Protein AF-A0A127SC49-F1 (afdb_monomer)

Radius of gyration: 14.17 Å; Cα contacts (8 Å, |Δi|>4): 200; chains: 1; bounding box: 34×32×34 Å

Mean predicted aligned error: 2.47 Å

pLDDT: mean 96.73, std 2.58, range [86.62, 98.81]

Nearest PDB structures (foldseek):
  4enr-assembly1_B  TM=1.003E+00  e=1.508E-21  Escherichia coli K-12
  4enu-assembly1_B  TM=1.004E+00  e=3.280E-21  Escherichia coli K-12
  1qf7-assembly1_B  TM=1.003E+00  e=3.733E-21  Escherichia coli
  3ttt-assembly1_B  TM=1.003E+00  e=4.836E-21  Escherichia coli
  3ttw-assembly1_C  TM=1.001E+00  e=4.533E-21  Escherichia coli

Sequence (134 aa):
MQALQAKGVHAKLLYSRMGKVVADDGSALTIAGTFAGSPSLTVDAVIVPCGNLADIIKNGDARYYLLEAYKHLKPIALAGDARQFKATLNIKNEGEEGVVEADSADAQFMDTLLTLMTAHRVWSRAGKIETIPA

Solvent-accessible surface area (backbone atoms only — not comparable to full-atom values): 7995 Å² total; per-residue (Å²): 111,67,73,39,56,78,70,73,48,87,84,79,48,67,36,96,54,74,55,71,50,70,50,97,89,65,50,76,46,69,40,71,30,25,41,81,78,54,41,44,89,82,51,68,61,48,77,40,67,54,76,77,53,83,80,43,75,80,35,66,54,58,52,47,37,52,40,46,28,51,58,68,24,26,34,35,35,23,12,33,70,38,49,66,52,32,67,78,67,72,48,57,94,92,57,50,93,51,49,45,75,41,78,52,84,45,70,67,54,50,53,53,48,52,56,42,52,75,61,57,43,37,70,90,49,64,88,57,36,87,78,52,97,105

Foldseek 3Di:
DVLCVVVVHDDAAEDQDFDWDADPVRDIDGHRYYLVGQALVNDQEEEDFDDPCVRPVPPPSSLVSVLVCLLVQGQYEAEAPSCVSCVSVVADPVGDPSYQYDNGCDPVSSVSNVVCVVVSGNVVCNVPSVPRPD

Secondary structure (DSSP, 8-state):
-HHHHHTT-----EESSSSEEE-TTS-EEEP-EETTTS-GGG-S-EEE-SS-GGGTTT-HHHHHHHHHHHHTT--EEEEGGGGGGGGTTT--TT-BTTEEEESS--HHHHHHHHHHHHT-S-GGGTTTGGG---

Structure (mmCIF, N/CA/C/O backbone):
data_AF-A0A127SC49-F1
#
_entry.id   AF-A0A127SC49-F1
#
loop_
_atom_site.group_PDB
_atom_site.id
_atom_site.type_symbol
_atom_site.label_atom_id
_atom_site.label_alt_id
_atom_site.label_comp_id
_atom_site.label_asym_id
_atom_site.label_entity_id
_atom_site.label_seq_id
_atom_site.pdbx_PDB_ins_code
_atom_site.Cartn_x
_atom_site.Cartn_y
_atom_site.Cartn_z
_atom_site.occupancy
_atom_site.B_iso_or_equiv
_atom_site.auth_seq_id
_atom_site.auth_comp_id
_atom_site.auth_asym_id
_atom_site.auth_atom_id
_atom_site.pdbx_PDB_model_num
ATOM 1 N N . MET A 1 1 ? -6.060 10.210 2.690 1.00 89.62 1 MET A N 1
ATOM 2 C CA . MET A 1 1 ? -7.372 10.140 1.995 1.00 89.62 1 MET A CA 1
ATOM 3 C C . MET A 1 1 ? -7.682 11.380 1.159 1.00 89.62 1 MET A C 1
ATOM 5 O O . MET A 1 1 ? -8.038 11.214 0.002 1.00 89.62 1 MET A O 1
ATOM 9 N N . GLN A 1 2 ? -7.511 12.600 1.687 1.00 94.50 2 GLN A N 1
ATOM 10 C CA . GLN A 1 2 ? -7.846 13.852 0.979 1.00 94.50 2 GLN A CA 1
ATOM 11 C C . GLN A 1 2 ? -7.208 13.975 -0.420 1.00 94.50 2 GLN A C 1
ATOM 13 O O . GLN A 1 2 ? -7.914 14.249 -1.386 1.00 94.50 2 GLN A O 1
ATOM 18 N N . ALA A 1 3 ? -5.905 13.695 -0.554 1.00 96.44 3 ALA A N 1
ATOM 19 C CA . ALA A 1 3 ? -5.207 13.771 -1.843 1.00 96.44 3 ALA A CA 1
ATOM 20 C C . ALA A 1 3 ? -5.758 12.792 -2.901 1.00 96.44 3 ALA A C 1
ATOM 22 O O . ALA A 1 3 ? -5.876 13.152 -4.069 1.00 96.44 3 ALA A O 1
ATOM 23 N N . LEU A 1 4 ? -6.156 11.579 -2.492 1.00 96.62 4 LEU A N 1
ATOM 24 C CA . LEU A 1 4 ? -6.780 10.601 -3.391 1.00 96.62 4 LEU A CA 1
ATOM 25 C C . LEU A 1 4 ? -8.137 11.115 -3.886 1.00 96.62 4 LEU A C 1
ATOM 27 O O . LEU A 1 4 ? -8.394 11.146 -5.088 1.00 96.62 4 LEU A O 1
ATOM 31 N N . GLN A 1 5 ? -8.969 11.602 -2.961 1.00 96.25 5 GLN A N 1
ATOM 32 C CA . GLN A 1 5 ? -10.288 12.148 -3.271 1.00 96.25 5 GLN A CA 1
ATOM 33 C C . GLN A 1 5 ? -10.204 13.350 -4.221 1.00 96.25 5 GLN A C 1
ATOM 35 O O . GLN A 1 5 ? -10.983 13.431 -5.168 1.00 96.25 5 GLN A O 1
ATOM 40 N N . ALA A 1 6 ? -9.227 14.239 -4.026 1.00 96.94 6 ALA A N 1
ATOM 41 C CA . ALA A 1 6 ? -8.997 15.397 -4.891 1.00 96.94 6 ALA A CA 1
ATOM 42 C C . ALA A 1 6 ? -8.652 15.025 -6.347 1.00 96.94 6 ALA A C 1
ATOM 44 O O . ALA A 1 6 ? -8.822 15.844 -7.248 1.00 96.94 6 ALA A O 1
ATOM 45 N N . LYS A 1 7 ? -8.175 13.798 -6.589 1.00 97.00 7 LYS A N 1
ATOM 46 C CA . LYS A 1 7 ? -7.863 13.261 -7.923 1.00 97.00 7 LYS A CA 1
ATOM 47 C C . LYS A 1 7 ? -8.882 12.229 -8.419 1.00 97.00 7 LYS A C 1
ATOM 49 O O . LYS A 1 7 ? -8.660 11.630 -9.464 1.00 97.00 7 LYS A O 1
ATOM 54 N N . GLY A 1 8 ? -9.976 12.003 -7.686 1.00 97.38 8 GLY A N 1
ATOM 55 C CA . GLY A 1 8 ? -10.968 10.978 -8.026 1.00 97.38 8 GLY A CA 1
ATOM 56 C C . GLY A 1 8 ? -10.458 9.540 -7.871 1.00 97.38 8 GLY A C 1
ATOM 57 O O . GLY A 1 8 ? -11.028 8.624 -8.453 1.00 97.38 8 GLY A O 1
ATOM 58 N N . VAL A 1 9 ? -9.390 9.324 -7.097 1.00 98.12 9 VAL A N 1
ATOM 59 C CA . VAL A 1 9 ? -8.851 7.990 -6.811 1.00 98.12 9 VAL A CA 1
ATOM 60 C C . VAL A 1 9 ? -9.600 7.386 -5.626 1.00 98.12 9 VAL A C 1
ATOM 62 O O . VAL A 1 9 ? -9.688 7.983 -4.550 1.00 98.12 9 VAL A O 1
ATOM 65 N N . HIS A 1 10 ? -10.131 6.179 -5.810 1.00 98.00 10 HIS A N 1
ATOM 66 C CA . HIS A 1 10 ? -10.880 5.465 -4.780 1.00 98.00 10 HIS A CA 1
ATOM 67 C C . HIS A 1 10 ? -9.958 4.621 -3.892 1.00 98.00 10 HIS A C 1
ATOM 69 O O . HIS A 1 10 ? -9.010 4.004 -4.372 1.00 98.00 10 HIS A O 1
ATOM 75 N N . ALA A 1 11 ? -10.263 4.554 -2.594 1.00 97.69 11 ALA A N 1
ATOM 76 C CA . ALA A 1 11 ? -9.510 3.765 -1.623 1.00 97.69 11 ALA A CA 1
ATOM 77 C C . ALA A 1 11 ? -10.361 2.627 -1.044 1.00 97.69 11 ALA A C 1
ATOM 79 O O . ALA A 1 11 ? -11.549 2.803 -0.772 1.00 97.69 11 ALA A O 1
ATOM 80 N N . LYS A 1 12 ? -9.729 1.474 -0.801 1.00 97.62 12 LYS A N 1
ATOM 81 C CA . LYS A 1 12 ? -10.295 0.354 -0.040 1.00 97.62 12 LYS A CA 1
ATOM 82 C C . LYS A 1 12 ? -9.443 0.135 1.206 1.00 97.62 12 LYS A C 1
ATOM 84 O O . LYS A 1 12 ? -8.244 -0.093 1.092 1.00 97.62 12 LYS A O 1
ATOM 89 N N . LEU A 1 13 ? -10.056 0.209 2.387 1.00 98.25 13 LEU A N 1
ATOM 90 C CA . LEU A 1 13 ? -9.381 -0.115 3.644 1.00 98.25 13 LEU A CA 1
ATOM 91 C C . LEU A 1 13 ? -9.388 -1.628 3.843 1.00 98.25 13 LEU A C 1
ATOM 93 O O . LEU A 1 13 ? -10.459 -2.225 3.960 1.00 98.25 13 LEU A O 1
ATOM 97 N N . LEU A 1 14 ? -8.203 -2.233 3.868 1.00 98.56 14 LEU A N 1
ATOM 98 C CA . LEU A 1 14 ? -8.030 -3.676 4.009 1.00 98.56 14 LEU A CA 1
ATOM 99 C C . LEU A 1 14 ? -7.415 -4.028 5.360 1.00 98.56 14 LEU A C 1
ATOM 101 O O . LEU A 1 14 ? -6.613 -3.269 5.903 1.00 98.56 14 LEU A O 1
ATOM 105 N N . TYR A 1 15 ? -7.786 -5.189 5.895 1.00 98.56 15 TYR A N 1
ATOM 106 C CA . TYR A 1 15 ? -7.221 -5.708 7.141 1.00 98.56 15 TYR A CA 1
ATOM 107 C C . TYR A 1 15 ? -7.222 -7.245 7.171 1.00 98.56 15 TYR A C 1
ATOM 109 O O . TYR A 1 15 ? -7.641 -7.897 6.219 1.00 98.56 15 TYR A O 1
ATOM 117 N N . SER A 1 16 ? -6.768 -7.860 8.263 1.00 97.69 16 SER A N 1
ATOM 118 C CA . SER A 1 16 ? -6.768 -9.325 8.421 1.00 97.69 16 SER A CA 1
ATOM 119 C C . SER A 1 16 ? -8.164 -9.922 8.659 1.00 97.69 16 SER A C 1
ATOM 121 O O . SER A 1 16 ? -8.358 -11.125 8.508 1.00 97.69 16 SER A O 1
ATOM 123 N N . ARG A 1 17 ? -9.153 -9.091 9.013 1.00 97.75 17 ARG A N 1
ATOM 124 C CA . ARG A 1 17 ? -10.552 -9.479 9.252 1.00 97.75 17 ARG A CA 1
ATOM 125 C C . ARG A 1 17 ? -11.517 -8.352 8.891 1.00 97.75 17 ARG A C 1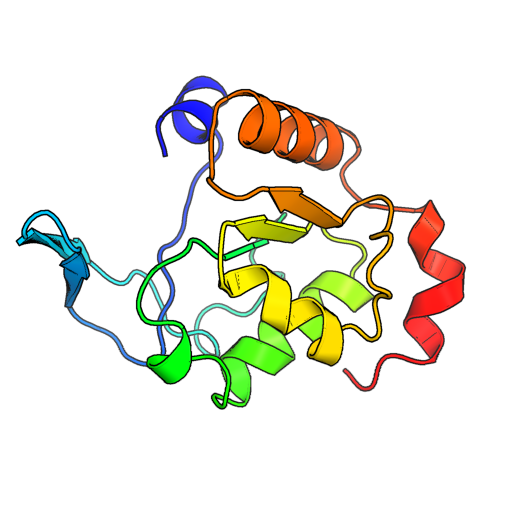
ATOM 127 O O . ARG A 1 17 ? -11.139 -7.184 8.909 1.00 97.75 17 ARG A O 1
ATOM 134 N N . MET A 1 18 ? -12.777 -8.704 8.646 1.00 98.25 18 MET A N 1
ATOM 135 C CA . MET A 1 18 ? -13.864 -7.735 8.468 1.00 98.25 18 MET A CA 1
ATOM 136 C C . MET A 1 18 ? -14.214 -7.008 9.782 1.00 98.25 18 MET A C 1
ATOM 138 O O . MET A 1 18 ? -13.756 -7.367 10.875 1.00 98.25 18 MET A O 1
ATOM 142 N N . GLY A 1 19 ? -15.067 -5.988 9.670 1.00 97.81 19 GLY A N 1
ATOM 143 C CA . GLY A 1 19 ? -15.602 -5.223 10.795 1.00 97.81 19 GLY A CA 1
ATOM 144 C C . GLY A 1 19 ? -15.017 -3.817 10.864 1.00 97.81 19 GLY A C 1
ATOM 145 O O . GLY A 1 19 ? -14.875 -3.148 9.841 1.00 97.81 19 GLY A O 1
ATOM 146 N N . LYS A 1 20 ? -14.711 -3.361 12.080 1.00 97.75 20 LYS A N 1
ATOM 147 C CA . LYS A 1 20 ? -14.124 -2.042 12.332 1.00 97.75 20 LYS A CA 1
ATOM 148 C C . LYS A 1 20 ? -12.801 -2.153 13.086 1.00 97.75 20 LYS A C 1
ATOM 150 O O . LYS A 1 20 ? -12.592 -3.109 13.843 1.00 97.75 20 LYS A O 1
ATOM 155 N N . VAL A 1 21 ? -11.944 -1.162 12.879 1.00 97.12 21 VAL A N 1
ATOM 156 C CA . VAL A 1 21 ? -10.735 -0.882 13.667 1.00 97.12 21 VAL A CA 1
ATOM 157 C C . VAL A 1 21 ? -10.781 0.572 14.134 1.00 97.12 21 VAL A C 1
ATOM 159 O O . VAL A 1 21 ? -11.501 1.379 13.547 1.00 97.12 21 VAL A O 1
ATOM 162 N N . VAL A 1 22 ? -10.068 0.897 15.207 1.00 97.25 22 VAL A N 1
ATOM 163 C CA . VAL A 1 22 ? -10.040 2.248 15.784 1.00 97.25 22 VAL A CA 1
ATOM 164 C C . VAL A 1 22 ? -8.666 2.853 15.513 1.00 97.25 22 VAL A C 1
ATOM 166 O O . VAL A 1 22 ? -7.660 2.190 15.762 1.00 97.25 22 VAL A O 1
ATOM 169 N N . ALA A 1 23 ? -8.631 4.059 14.952 1.00 97.12 23 ALA A N 1
ATOM 170 C CA . ALA A 1 23 ? -7.398 4.811 14.734 1.00 97.12 23 ALA A CA 1
ATOM 171 C C . ALA A 1 23 ? -6.894 5.451 16.042 1.00 97.12 23 ALA A C 1
ATOM 173 O O . ALA A 1 23 ? -7.563 5.407 17.074 1.00 97.12 23 ALA A O 1
ATOM 174 N N . ASP A 1 24 ? -5.706 6.046 16.005 1.00 96.00 24 ASP A N 1
ATOM 175 C CA . ASP A 1 24 ? -5.067 6.695 17.157 1.00 96.00 24 ASP A CA 1
ATOM 176 C C . ASP A 1 24 ? -5.836 7.920 17.680 1.00 96.00 24 ASP A C 1
ATOM 178 O O . ASP A 1 24 ? -5.818 8.198 18.877 1.00 96.00 24 ASP A O 1
ATOM 182 N N . ASP A 1 25 ? -6.574 8.599 16.805 1.00 96.25 25 ASP A N 1
ATOM 183 C CA . ASP A 1 25 ? -7.490 9.692 17.141 1.00 96.25 25 ASP A CA 1
ATOM 184 C C . ASP A 1 25 ? -8.864 9.225 17.664 1.00 96.25 25 ASP A C 1
ATOM 186 O O . ASP A 1 25 ? -9.741 10.042 17.952 1.00 96.25 25 ASP A O 1
ATOM 190 N N . GLY A 1 26 ? -9.076 7.910 17.790 1.00 97.50 26 GLY A N 1
ATOM 191 C CA . GLY A 1 26 ? -10.336 7.311 18.229 1.00 97.50 26 GLY A CA 1
ATOM 192 C C . GLY A 1 26 ? -11.387 7.145 17.127 1.00 97.50 26 GLY A C 1
ATOM 193 O O . GLY A 1 26 ? -12.475 6.625 17.396 1.00 97.50 26 GLY A O 1
ATOM 194 N N . SER A 1 27 ? -11.101 7.539 15.883 1.00 96.81 27 SER A N 1
ATOM 195 C CA . SER A 1 27 ? -12.030 7.354 14.767 1.00 96.81 27 SER A CA 1
ATOM 196 C C . SER A 1 27 ? -12.217 5.873 14.417 1.00 96.81 27 SER A C 1
ATOM 198 O O . SER A 1 27 ? -11.285 5.067 14.430 1.00 96.81 27 SER A O 1
ATOM 200 N N . ALA A 1 28 ? -13.456 5.486 14.099 1.00 97.38 28 ALA A N 1
ATOM 201 C CA . ALA A 1 28 ? -13.788 4.116 13.720 1.00 97.38 28 ALA A CA 1
ATOM 202 C C . ALA A 1 28 ? -13.690 3.928 12.199 1.00 97.38 28 ALA A C 1
ATOM 204 O O . ALA A 1 28 ? -14.513 4.440 11.437 1.00 97.38 28 ALA A O 1
ATOM 205 N N . LEU A 1 29 ? -12.726 3.126 11.757 1.00 97.69 29 LEU A N 1
ATOM 206 C CA . LEU A 1 29 ? -12.503 2.779 10.359 1.00 97.69 29 LEU A CA 1
ATOM 207 C C . LEU A 1 29 ? -13.243 1.485 10.013 1.00 97.69 29 LEU A C 1
ATOM 209 O O . LEU A 1 29 ? -13.050 0.454 10.658 1.00 97.69 29 LEU A O 1
ATOM 213 N N . THR A 1 30 ? -14.087 1.525 8.982 1.00 98.25 30 THR A N 1
ATOM 214 C CA . THR A 1 30 ? -14.788 0.332 8.482 1.00 98.25 30 THR A CA 1
ATOM 215 C C . THR A 1 30 ? -13.928 -0.378 7.444 1.00 98.25 30 THR A C 1
ATOM 217 O O . THR A 1 30 ? -13.497 0.236 6.469 1.00 98.25 30 THR A O 1
ATOM 220 N N . ILE A 1 31 ? -13.683 -1.670 7.652 1.00 98.44 31 ILE A N 1
ATOM 221 C CA . ILE A 1 31 ? -12.880 -2.498 6.752 1.00 98.44 31 ILE A CA 1
ATOM 222 C C . ILE A 1 31 ? -13.723 -2.912 5.546 1.00 98.44 31 ILE A C 1
ATOM 224 O O . ILE A 1 31 ? -14.799 -3.491 5.698 1.00 98.44 31 ILE A O 1
ATOM 228 N N . ALA A 1 32 ? -13.217 -2.617 4.351 1.00 98.19 32 ALA A N 1
ATOM 229 C CA . ALA A 1 32 ? -13.878 -2.895 3.080 1.00 98.19 32 ALA A CA 1
ATOM 230 C C . ALA A 1 32 ? -13.641 -4.329 2.581 1.00 98.19 32 ALA A C 1
ATOM 232 O O . ALA A 1 32 ? -14.456 -4.859 1.833 1.00 98.19 32 ALA A O 1
ATOM 233 N N . GLY A 1 33 ? -12.540 -4.960 2.990 1.00 98.12 33 GLY A N 1
ATOM 234 C CA . GLY A 1 33 ? -12.192 -6.322 2.603 1.00 98.12 33 GLY A CA 1
ATOM 235 C C . GLY A 1 33 ? -11.014 -6.855 3.407 1.00 98.12 33 GLY A C 1
ATOM 236 O O . GLY A 1 33 ? -10.286 -6.093 4.045 1.00 98.12 33 GLY A O 1
ATOM 237 N N . THR A 1 34 ? -10.813 -8.169 3.379 1.00 98.56 34 THR A N 1
ATOM 238 C CA . THR A 1 34 ? -9.573 -8.752 3.897 1.00 98.56 34 THR A CA 1
ATOM 239 C C . THR A 1 34 ? -8.468 -8.706 2.843 1.00 98.56 34 THR A C 1
ATOM 241 O O . THR A 1 34 ? -8.766 -8.572 1.655 1.00 98.56 34 THR A O 1
ATOM 244 N N . PHE A 1 35 ? -7.201 -8.854 3.246 1.00 98.31 35 PHE A N 1
ATOM 245 C CA . PHE A 1 35 ? -6.081 -8.957 2.297 1.00 98.31 35 PHE A CA 1
ATOM 246 C C . PHE A 1 35 ? -6.319 -10.055 1.245 1.00 98.31 35 PHE A C 1
ATOM 248 O O . PHE A 1 35 ? -6.202 -9.794 0.051 1.00 98.31 35 PHE A O 1
ATOM 255 N N . ALA A 1 36 ? -6.741 -11.248 1.678 1.00 96.94 36 ALA A N 1
ATOM 256 C CA . ALA A 1 36 ? -7.078 -12.355 0.782 1.00 96.94 36 ALA A CA 1
ATOM 257 C C . ALA A 1 36 ? -8.395 -12.140 0.007 1.00 96.94 36 ALA A C 1
ATOM 259 O O . ALA A 1 36 ? -8.520 -12.561 -1.139 1.00 96.94 36 ALA A O 1
ATOM 260 N N . GLY A 1 37 ? -9.388 -11.479 0.613 1.00 97.69 37 GLY A N 1
ATOM 261 C CA . GLY A 1 37 ? -10.704 -11.245 0.003 1.00 97.69 37 GLY A CA 1
ATOM 262 C C . GLY A 1 37 ? -10.732 -10.115 -1.030 1.00 97.69 37 GLY A C 1
ATOM 263 O O . GLY A 1 37 ? -11.714 -9.950 -1.751 1.00 97.69 37 GLY A O 1
ATOM 264 N N . SER A 1 38 ? -9.688 -9.298 -1.104 1.00 97.69 38 SER A N 1
ATOM 265 C CA . SER A 1 38 ? -9.533 -8.233 -2.096 1.00 97.69 38 SER A CA 1
ATOM 266 C C . SER A 1 38 ? -8.056 -8.105 -2.449 1.00 97.69 38 SER A C 1
ATOM 268 O O . SER A 1 38 ? -7.435 -7.139 -2.021 1.00 97.69 38 SER A O 1
ATOM 270 N N . PRO A 1 39 ? -7.487 -9.080 -3.185 1.00 98.12 39 PRO A N 1
ATOM 271 C CA . PRO A 1 39 ? -6.048 -9.178 -3.415 1.00 98.12 39 PRO A CA 1
ATOM 272 C C . PRO A 1 39 ? -5.509 -7.981 -4.197 1.00 98.12 39 PRO A C 1
ATOM 274 O O . PRO A 1 39 ? -6.271 -7.224 -4.822 1.00 98.12 39 PRO A O 1
ATOM 277 N N . SER A 1 40 ? -4.177 -7.846 -4.226 1.00 98.44 40 SER A N 1
ATOM 278 C CA . SER A 1 40 ? -3.519 -6.699 -4.854 1.00 98.44 40 SER A CA 1
ATOM 279 C C . SER A 1 40 ? -3.898 -6.566 -6.319 1.00 98.44 40 SER A C 1
ATOM 281 O O . SER A 1 40 ? -3.977 -5.447 -6.814 1.00 98.44 40 SER A O 1
ATOM 283 N N . LEU A 1 41 ? -4.215 -7.674 -7.001 1.00 98.19 41 LEU A N 1
ATOM 284 C CA . LEU A 1 41 ? -4.751 -7.724 -8.367 1.00 98.19 41 LEU A CA 1
ATOM 285 C C . LEU A 1 41 ? -5.888 -6.721 -8.625 1.00 98.19 41 LEU A C 1
ATOM 287 O O . LEU A 1 41 ? -5.992 -6.208 -9.733 1.00 98.19 41 LEU A O 1
ATOM 291 N N . THR A 1 42 ? -6.695 -6.407 -7.609 1.00 98.19 42 THR A N 1
ATOM 29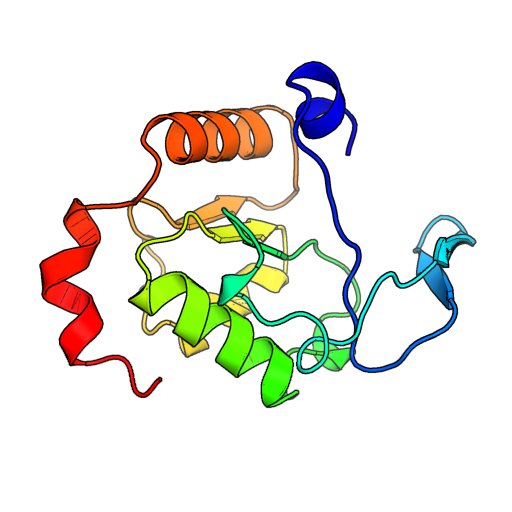2 C CA . THR A 1 42 ? -7.905 -5.573 -7.719 1.00 98.19 42 THR A CA 1
ATOM 293 C C . THR A 1 42 ? -7.683 -4.071 -7.498 1.00 98.19 42 THR A C 1
ATOM 295 O O . THR A 1 42 ? -8.658 -3.316 -7.473 1.00 98.19 42 THR A O 1
ATOM 298 N N . VAL A 1 43 ? -6.435 -3.636 -7.295 1.00 98.69 43 VAL A N 1
ATOM 299 C CA . VAL A 1 43 ? -6.062 -2.231 -7.052 1.00 98.69 43 VAL A CA 1
ATOM 300 C C . VAL A 1 43 ? -4.880 -1.799 -7.924 1.00 98.69 43 VAL A C 1
ATOM 302 O O . VAL A 1 43 ? -4.095 -2.636 -8.370 1.00 98.69 43 VAL A O 1
ATOM 305 N N . ASP A 1 44 ? -4.721 -0.494 -8.136 1.00 98.75 44 ASP A N 1
ATOM 306 C CA . ASP A 1 44 ? -3.657 0.067 -8.985 1.00 98.75 44 ASP A CA 1
ATOM 307 C C . ASP A 1 44 ? -2.356 0.374 -8.226 1.00 98.75 44 ASP A C 1
ATOM 309 O O . ASP A 1 44 ? -1.274 0.337 -8.807 1.00 98.75 44 ASP A O 1
ATOM 313 N N . ALA A 1 45 ? -2.444 0.637 -6.920 1.00 98.81 45 ALA A N 1
ATOM 314 C CA . ALA A 1 45 ? -1.316 0.936 -6.038 1.00 98.81 45 ALA A CA 1
ATOM 315 C C . ALA A 1 45 ? -1.612 0.491 -4.597 1.00 98.81 45 ALA A C 1
ATOM 317 O O . ALA A 1 45 ? -2.765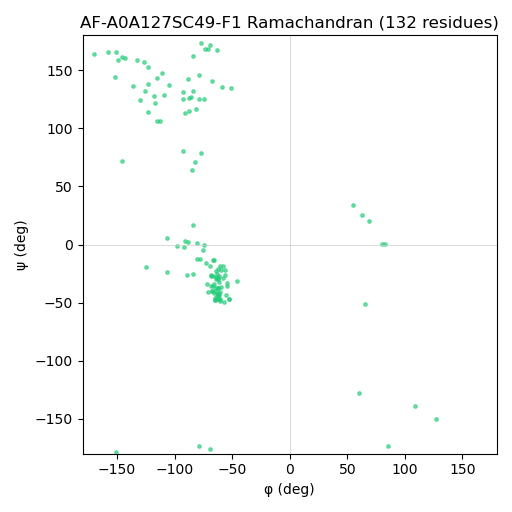 0.220 -4.248 1.00 98.81 45 ALA A O 1
ATOM 318 N N . VAL A 1 46 ? -0.579 0.425 -3.753 1.00 98.81 46 VAL A N 1
ATOM 319 C CA . VAL A 1 46 ? -0.705 0.039 -2.336 1.00 98.81 46 VAL A CA 1
ATOM 320 C C . VAL A 1 46 ? -0.100 1.107 -1.434 1.00 98.81 46 VAL A C 1
ATOM 322 O O . VAL A 1 46 ? 1.030 1.530 -1.651 1.00 98.81 46 VAL A O 1
ATOM 325 N N . ILE A 1 47 ? -0.837 1.511 -0.398 1.00 98.75 47 ILE A N 1
ATOM 326 C CA . ILE A 1 47 ? -0.355 2.410 0.656 1.00 98.75 47 ILE A CA 1
ATOM 327 C C . ILE A 1 47 ? -0.405 1.654 1.978 1.00 98.75 47 ILE A C 1
ATOM 329 O O . ILE A 1 47 ? -1.459 1.131 2.343 1.00 98.75 47 ILE A O 1
ATOM 333 N N . VAL A 1 48 ? 0.705 1.636 2.710 1.00 98.38 48 VAL A N 1
ATOM 334 C CA . VAL A 1 48 ? 0.760 1.146 4.089 1.00 98.38 48 VAL A CA 1
ATOM 335 C C . VAL A 1 48 ? 1.055 2.339 5.003 1.00 98.38 48 VAL A C 1
ATOM 337 O O . VAL A 1 48 ? 2.176 2.860 4.975 1.00 98.38 48 VAL A O 1
ATOM 340 N N . PRO A 1 49 ? 0.059 2.830 5.766 1.00 97.12 49 PRO A N 1
ATOM 341 C CA . PRO A 1 49 ? 0.278 3.907 6.723 1.00 97.12 49 PRO A CA 1
ATOM 342 C C . PRO A 1 49 ? 1.089 3.417 7.933 1.00 97.12 49 PRO A C 1
ATOM 344 O O . PRO A 1 49 ? 1.258 2.214 8.143 1.00 97.12 49 PRO A O 1
ATOM 347 N N . CYS A 1 50 ? 1.553 4.364 8.749 1.00 95.25 50 CYS A N 1
ATOM 348 C CA . CYS A 1 50 ? 2.126 4.071 10.062 1.00 95.25 50 CYS A CA 1
ATOM 349 C C . CYS A 1 50 ? 1.038 3.569 11.044 1.00 95.25 50 CYS A C 1
ATOM 351 O O . CYS A 1 50 ? -0.126 3.400 10.676 1.00 95.25 50 CYS A O 1
ATOM 353 N N . GLY A 1 51 ? 1.414 3.341 12.301 1.00 94.56 51 GLY A N 1
ATOM 354 C CA . GLY A 1 51 ? 0.543 2.854 13.370 1.00 94.56 51 GLY A CA 1
ATOM 355 C C . GLY A 1 51 ? 1.143 1.623 14.040 1.00 94.56 51 GLY A C 1
ATOM 356 O O . GLY A 1 51 ? 2.360 1.452 14.071 1.00 94.56 51 GLY A O 1
ATOM 357 N N . ASN A 1 52 ? 0.297 0.731 14.554 1.00 95.31 52 ASN A N 1
ATOM 358 C CA . ASN A 1 52 ? 0.758 -0.505 15.183 1.00 95.31 52 ASN A CA 1
ATOM 359 C C . ASN A 1 52 ? 1.170 -1.560 14.138 1.00 95.31 52 ASN A C 1
ATOM 361 O O . ASN A 1 52 ? 0.435 -2.502 13.840 1.00 95.31 52 ASN A O 1
ATOM 365 N N . LEU A 1 53 ? 2.368 -1.407 13.571 1.00 94.94 53 LEU A N 1
ATOM 366 C CA . LEU A 1 53 ? 2.873 -2.301 12.527 1.00 94.94 53 LEU A CA 1
ATOM 367 C C . LEU A 1 53 ? 3.011 -3.759 12.998 1.00 94.94 53 LEU A C 1
ATOM 369 O O . LEU A 1 53 ? 2.904 -4.681 12.185 1.00 94.94 53 LEU A O 1
ATOM 373 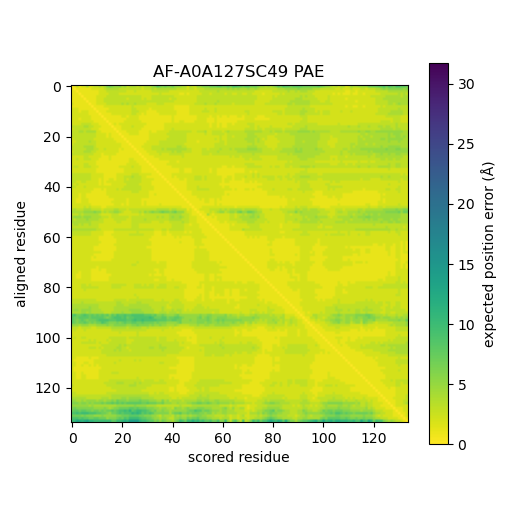N N . ALA A 1 54 ? 3.211 -3.984 14.302 1.00 94.75 54 ALA A N 1
ATOM 374 C CA . ALA A 1 54 ? 3.346 -5.319 14.882 1.00 94.75 54 ALA A CA 1
ATOM 375 C C . ALA A 1 54 ? 2.137 -6.225 14.581 1.00 94.75 54 ALA A C 1
ATOM 377 O O . ALA A 1 54 ? 2.310 -7.440 14.466 1.00 94.75 54 ALA A O 1
ATOM 378 N N . ASP A 1 55 ? 0.956 -5.638 14.361 1.00 94.44 55 ASP A N 1
ATOM 379 C CA . ASP A 1 55 ? -0.277 -6.361 14.031 1.00 94.44 55 ASP A CA 1
ATOM 380 C C . ASP A 1 55 ? -0.246 -7.016 12.645 1.00 94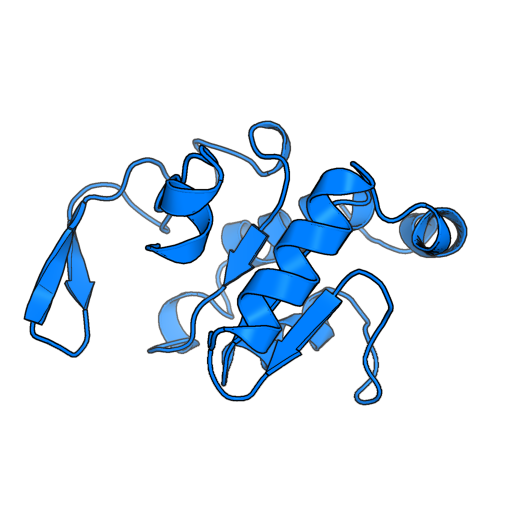.44 55 ASP A C 1
ATOM 382 O O . ASP A 1 55 ? -0.934 -8.012 12.410 1.00 94.44 55 ASP A O 1
ATOM 386 N N . ILE A 1 56 ? 0.534 -6.467 11.707 1.00 97.00 56 ILE A N 1
ATOM 387 C CA . ILE A 1 56 ? 0.513 -6.892 10.299 1.00 97.00 56 ILE A CA 1
ATOM 388 C C . ILE A 1 56 ? 1.879 -7.311 9.753 1.00 97.00 56 ILE A C 1
ATOM 390 O O . ILE A 1 56 ? 1.928 -8.058 8.780 1.00 97.00 56 ILE A O 1
ATOM 394 N N . ILE A 1 57 ? 2.996 -6.914 10.372 1.00 96.31 57 ILE A N 1
ATOM 395 C CA . ILE A 1 57 ? 4.346 -7.167 9.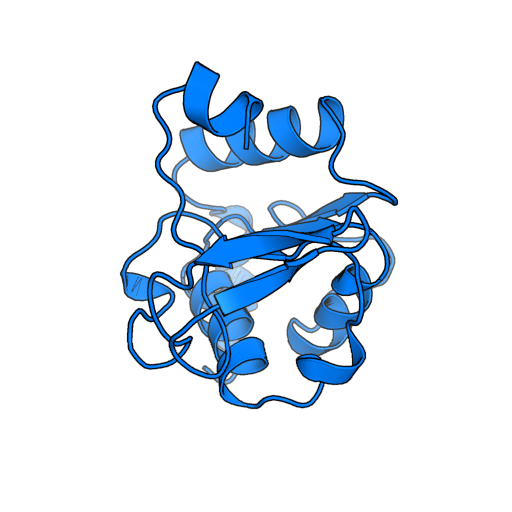832 1.00 96.31 57 ILE A CA 1
ATOM 396 C C . ILE A 1 57 ? 4.684 -8.657 9.718 1.00 96.31 57 ILE A C 1
ATOM 398 O O . ILE A 1 57 ? 5.453 -9.059 8.847 1.00 96.31 57 ILE A O 1
ATOM 402 N N . LYS A 1 58 ? 4.092 -9.497 10.578 1.00 96.38 58 LYS A N 1
ATOM 403 C CA . LYS A 1 58 ? 4.236 -10.963 10.542 1.00 96.38 58 LYS A CA 1
ATOM 404 C C . LYS A 1 58 ? 3.070 -11.670 9.843 1.00 96.38 58 LYS A C 1
ATOM 406 O O . LYS A 1 58 ? 3.093 -12.893 9.739 1.00 96.38 58 LYS A O 1
ATOM 411 N N . ASN A 1 59 ? 2.062 -10.937 9.369 1.00 97.88 59 ASN A N 1
ATOM 412 C CA . ASN A 1 59 ? 0.913 -11.516 8.682 1.00 97.88 59 ASN A CA 1
ATOM 413 C C . ASN A 1 59 ? 1.309 -11.951 7.258 1.00 97.88 59 ASN A C 1
ATOM 415 O O . ASN A 1 59 ? 1.835 -11.151 6.484 1.00 97.88 59 ASN A O 1
ATOM 419 N N . GLY A 1 60 ? 1.070 -13.223 6.925 1.00 98.00 60 GLY A N 1
ATOM 420 C CA . GLY A 1 60 ? 1.431 -13.794 5.624 1.00 98.00 60 GLY A CA 1
ATOM 421 C C . GLY A 1 60 ? 0.746 -13.089 4.455 1.00 98.00 60 GLY A C 1
ATOM 422 O O . GLY A 1 60 ? 1.426 -12.685 3.515 1.00 98.00 60 GLY A O 1
ATOM 423 N N . ASP A 1 61 ? -0.564 -12.858 4.555 1.00 98.31 61 ASP A N 1
ATOM 424 C CA . ASP A 1 61 ? -1.343 -12.224 3.490 1.00 98.31 61 ASP A CA 1
ATOM 425 C C . ASP A 1 61 ? -0.918 -10.774 3.263 1.00 98.31 61 ASP A C 1
ATOM 427 O O . ASP A 1 61 ? -0.771 -10.364 2.120 1.00 98.31 61 ASP A O 1
ATOM 431 N N . ALA A 1 62 ? -0.660 -9.999 4.322 1.00 98.12 62 ALA A N 1
ATOM 432 C CA . ALA A 1 62 ? -0.191 -8.616 4.195 1.00 98.12 62 ALA A CA 1
ATOM 433 C C . ALA A 1 62 ? 1.171 -8.536 3.484 1.00 98.12 62 ALA A C 1
ATOM 435 O O . ALA A 1 62 ? 1.377 -7.704 2.598 1.00 98.12 62 ALA A O 1
ATOM 436 N N . ARG A 1 63 ? 2.099 -9.433 3.842 1.00 98.19 63 ARG A N 1
ATOM 437 C CA . ARG A 1 63 ? 3.417 -9.535 3.195 1.00 98.19 63 ARG A CA 1
ATOM 438 C C . ARG A 1 63 ? 3.287 -9.961 1.737 1.00 98.19 63 ARG A C 1
ATOM 440 O O . ARG A 1 63 ? 3.908 -9.350 0.870 1.00 98.19 63 ARG A O 1
ATOM 447 N N . TYR A 1 64 ? 2.463 -10.971 1.468 1.00 98.38 64 TYR A N 1
ATOM 448 C CA . TYR A 1 64 ? 2.200 -11.444 0.114 1.00 98.38 64 TYR A CA 1
ATOM 449 C C . TYR A 1 64 ? 1.518 -10.376 -0.742 1.00 98.38 64 TYR A C 1
ATOM 451 O O . TYR A 1 64 ? 1.882 -10.207 -1.898 1.00 98.38 64 TYR A O 1
ATOM 459 N N . TYR A 1 65 ? 0.615 -9.579 -0.169 1.00 98.75 65 TYR A N 1
ATOM 460 C CA . TYR A 1 65 ? -0.036 -8.466 -0.860 1.00 98.75 65 TYR A CA 1
ATOM 461 C C . TYR A 1 65 ? 0.987 -7.488 -1.447 1.00 98.75 65 TYR A C 1
ATOM 463 O O . TYR A 1 65 ? 0.852 -7.041 -2.586 1.00 98.75 65 TYR A O 1
ATOM 471 N N . LEU A 1 66 ? 2.030 -7.168 -0.675 1.00 98.44 66 LEU A N 1
ATOM 472 C CA . LEU A 1 66 ? 3.110 -6.296 -1.129 1.00 98.44 66 LEU A CA 1
ATOM 473 C C . LEU A 1 66 ? 3.989 -6.978 -2.177 1.00 98.44 66 LEU A C 1
ATOM 475 O O . LEU A 1 66 ? 4.335 -6.333 -3.163 1.00 98.44 66 LEU A O 1
ATOM 479 N N . LEU A 1 67 ? 4.316 -8.262 -2.004 1.00 98.31 67 LEU A N 1
ATOM 480 C CA . LEU A 1 67 ? 5.082 -9.021 -2.999 1.00 98.31 67 LEU A CA 1
ATOM 481 C C . LEU A 1 67 ? 4.339 -9.110 -4.341 1.00 98.31 67 LEU A C 1
ATOM 483 O O . LEU A 1 67 ? 4.925 -8.827 -5.385 1.00 98.31 67 LEU A O 1
ATOM 487 N N . GLU A 1 68 ? 3.046 -9.434 -4.317 1.00 98.56 68 GLU A N 1
ATOM 488 C CA . GLU A 1 68 ? 2.186 -9.519 -5.499 1.00 98.56 68 GLU A CA 1
ATOM 489 C C . GLU A 1 68 ? 2.060 -8.150 -6.188 1.00 98.56 68 GLU A C 1
ATOM 491 O O . GLU A 1 68 ? 2.216 -8.046 -7.407 1.00 98.56 68 GLU A O 1
ATOM 496 N N . ALA A 1 69 ? 1.851 -7.072 -5.424 1.00 98.69 69 ALA A N 1
ATOM 497 C CA . ALA A 1 69 ? 1.812 -5.716 -5.971 1.00 98.69 69 ALA A CA 1
ATOM 498 C C . ALA A 1 69 ? 3.155 -5.313 -6.601 1.00 98.69 69 ALA A C 1
ATOM 500 O O . ALA A 1 69 ? 3.187 -4.740 -7.695 1.00 98.69 69 ALA A O 1
ATOM 501 N N . TYR A 1 70 ? 4.264 -5.643 -5.935 1.00 98.44 70 TYR A N 1
ATOM 502 C CA . TYR A 1 70 ? 5.613 -5.341 -6.396 1.00 98.44 70 TYR A CA 1
ATOM 503 C C . TYR A 1 70 ? 5.938 -6.082 -7.695 1.00 98.44 70 TYR A C 1
ATOM 505 O O . TYR A 1 70 ? 6.375 -5.447 -8.659 1.00 98.44 70 TYR A O 1
ATOM 513 N N . LYS A 1 71 ? 5.648 -7.389 -7.747 1.00 98.00 71 LYS A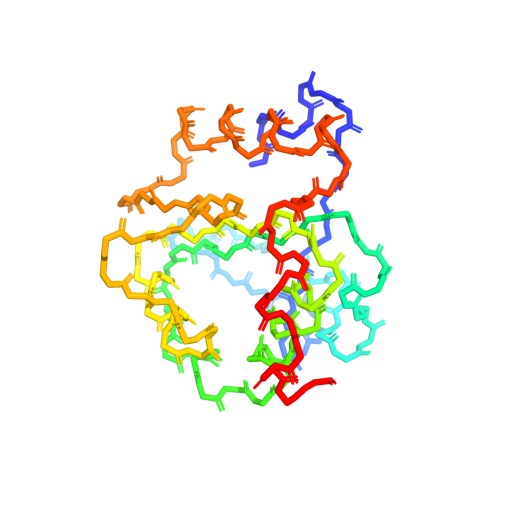 N 1
ATOM 514 C CA . LYS A 1 71 ? 5.814 -8.244 -8.931 1.00 98.00 71 LYS A CA 1
ATOM 515 C C . LYS A 1 71 ? 4.986 -7.745 -10.113 1.00 98.00 71 LYS A C 1
ATOM 517 O O . LYS A 1 71 ? 5.456 -7.757 -11.246 1.00 98.00 71 LYS A O 1
ATOM 522 N N . HIS A 1 72 ? 3.791 -7.220 -9.857 1.00 98.25 72 HIS A N 1
ATOM 523 C CA . HIS A 1 72 ? 2.935 -6.620 -10.882 1.00 98.25 72 HIS A CA 1
ATOM 524 C C . HIS A 1 72 ? 3.250 -5.150 -11.192 1.00 98.25 72 HIS A C 1
ATOM 526 O O . HIS A 1 72 ? 2.442 -4.482 -11.843 1.00 98.25 72 HIS A O 1
ATOM 532 N N . LEU A 1 73 ? 4.426 -4.656 -10.791 1.00 98.50 73 LEU A N 1
ATOM 533 C CA . LEU A 1 73 ? 4.948 -3.328 -11.130 1.00 98.50 73 LEU A CA 1
ATOM 534 C C . LEU A 1 73 ? 4.085 -2.174 -10.602 1.00 98.50 73 LEU A C 1
ATOM 536 O O . LEU A 1 73 ? 4.081 -1.086 -11.177 1.00 98.50 73 LEU A O 1
ATOM 540 N N . LYS A 1 74 ? 3.328 -2.394 -9.527 1.00 98.81 74 LYS A N 1
ATOM 541 C CA . LYS A 1 74 ? 2.471 -1.355 -8.950 1.00 98.81 74 LYS A CA 1
ATOM 542 C C . LYS A 1 74 ? 3.297 -0.389 -8.097 1.00 98.81 74 LYS A C 1
ATOM 544 O O . LYS A 1 74 ? 4.258 -0.823 -7.444 1.00 98.81 74 LYS A O 1
ATOM 549 N N . PRO A 1 75 ? 2.930 0.902 -8.062 1.00 98.81 75 PRO A N 1
ATOM 550 C CA . PRO A 1 75 ? 3.447 1.822 -7.062 1.00 98.81 75 PRO A CA 1
ATOM 551 C C . PRO A 1 75 ? 3.106 1.333 -5.649 1.00 98.81 75 PRO A C 1
ATOM 553 O O . PRO A 1 75 ? 1.978 0.908 -5.377 1.00 98.81 75 PRO A O 1
ATOM 556 N N . ILE A 1 76 ? 4.085 1.393 -4.752 1.00 98.81 76 ILE A N 1
ATOM 557 C CA . ILE A 1 76 ? 3.925 1.062 -3.332 1.00 98.81 76 ILE A CA 1
ATOM 558 C C . ILE A 1 76 ? 4.357 2.280 -2.524 1.00 98.81 76 ILE A C 1
ATOM 560 O O . ILE A 1 76 ? 5.351 2.913 -2.857 1.00 98.81 76 ILE A O 1
ATOM 564 N N . ALA A 1 77 ? 3.624 2.616 -1.470 1.00 98.69 77 ALA A N 1
ATOM 565 C CA . ALA A 1 77 ? 3.934 3.746 -0.609 1.00 98.69 77 ALA A CA 1
ATOM 566 C C . ALA A 1 77 ? 3.923 3.308 0.861 1.00 98.69 77 ALA A C 1
ATOM 568 O O . ALA A 1 77 ? 2.932 2.752 1.337 1.00 98.69 77 ALA A O 1
ATOM 569 N N . LEU A 1 78 ? 5.020 3.545 1.578 1.00 98.62 78 LEU A N 1
ATOM 570 C CA . LEU A 1 78 ? 5.253 3.095 2.951 1.00 98.62 78 LEU A CA 1
ATOM 571 C C . LEU A 1 78 ? 5.543 4.305 3.849 1.00 98.62 78 LEU A C 1
ATOM 573 O O . LEU A 1 78 ? 6.572 4.962 3.693 1.00 98.62 78 LEU A O 1
ATOM 577 N N . ALA A 1 79 ? 4.654 4.598 4.798 1.00 98.31 79 ALA A N 1
ATOM 578 C CA . ALA A 1 79 ? 4.814 5.730 5.713 1.00 98.31 79 ALA A CA 1
ATOM 579 C C . ALA A 1 79 ? 5.246 5.280 7.119 1.00 98.31 79 ALA A C 1
ATOM 581 O O . ALA A 1 79 ? 4.704 4.321 7.671 1.00 98.31 79 ALA A O 1
ATOM 582 N N . GLY A 1 80 ? 6.194 6.000 7.720 1.00 97.88 80 GLY A N 1
ATOM 583 C CA . GLY A 1 80 ? 6.665 5.762 9.085 1.00 97.88 80 GLY A CA 1
ATOM 584 C C . GLY A 1 80 ? 7.262 4.366 9.256 1.00 97.88 80 GLY A C 1
ATOM 585 O O . GLY A 1 80 ? 8.126 3.949 8.478 1.00 97.88 80 GLY A O 1
ATOM 586 N N . ASP A 1 81 ? 6.798 3.625 10.260 1.00 97.38 81 ASP A N 1
ATOM 587 C CA . ASP A 1 81 ? 7.304 2.282 10.558 1.00 97.38 81 ASP A CA 1
ATOM 588 C C . ASP A 1 81 ? 7.032 1.277 9.435 1.00 97.38 81 ASP A C 1
ATOM 590 O O . ASP A 1 81 ? 7.784 0.313 9.280 1.00 97.38 81 ASP A O 1
ATOM 594 N N . ALA A 1 82 ? 6.031 1.519 8.580 1.00 98.06 82 ALA A N 1
ATOM 595 C CA . ALA A 1 82 ? 5.713 0.641 7.456 1.00 98.06 82 ALA A CA 1
ATOM 596 C C . ALA A 1 82 ? 6.882 0.439 6.479 1.00 98.06 82 ALA A C 1
ATOM 598 O O . ALA A 1 82 ? 6.908 -0.557 5.756 1.00 98.06 82 ALA A O 1
ATOM 599 N N . ARG A 1 83 ? 7.894 1.319 6.493 1.00 97.56 83 ARG A N 1
ATOM 600 C CA . ARG A 1 83 ? 9.152 1.142 5.745 1.00 97.56 83 ARG A CA 1
ATOM 601 C C . ARG A 1 83 ? 9.873 -0.167 6.083 1.00 97.56 83 ARG A C 1
ATOM 603 O O . ARG A 1 83 ? 10.608 -0.683 5.247 1.00 97.56 83 ARG A O 1
ATOM 610 N N . GLN A 1 84 ? 9.614 -0.778 7.241 1.00 96.94 84 GLN A N 1
ATOM 611 C CA . GLN A 1 84 ? 10.136 -2.111 7.574 1.00 96.94 84 GLN A CA 1
ATOM 612 C C . GLN A 1 84 ? 9.686 -3.200 6.579 1.00 96.94 84 GLN A C 1
ATOM 614 O O . GLN A 1 84 ? 10.375 -4.209 6.418 1.00 96.94 84 GLN A O 1
ATOM 619 N N . PHE A 1 85 ? 8.590 -2.997 5.834 1.00 97.12 85 PHE A N 1
ATOM 620 C CA . PHE A 1 85 ? 8.175 -3.917 4.770 1.00 97.12 85 PHE A CA 1
ATOM 621 C C . PHE A 1 85 ? 9.146 -3.980 3.580 1.00 97.12 85 PHE A C 1
ATOM 623 O O . PHE A 1 85 ? 9.084 -4.944 2.815 1.00 97.12 85 PHE A O 1
ATOM 630 N N . LYS A 1 86 ? 10.101 -3.052 3.442 1.00 95.81 86 LYS A N 1
ATOM 631 C CA . LYS A 1 86 ? 11.171 -3.133 2.427 1.00 95.81 86 LYS A CA 1
ATOM 632 C C . LYS A 1 86 ? 11.959 -4.430 2.493 1.00 95.81 86 LYS A C 1
ATOM 634 O O . LYS A 1 86 ? 12.304 -4.980 1.452 1.00 95.81 86 LYS A O 1
ATOM 639 N N . ALA A 1 87 ? 12.175 -4.956 3.699 1.00 94.38 87 ALA A N 1
ATOM 640 C CA . ALA A 1 87 ? 12.829 -6.244 3.891 1.00 94.38 87 ALA A CA 1
ATOM 641 C C . ALA A 1 87 ? 12.039 -7.395 3.242 1.00 94.38 87 ALA A C 1
ATOM 643 O O . ALA A 1 87 ? 12.637 -8.335 2.733 1.00 94.38 87 ALA A O 1
ATOM 644 N N . THR A 1 88 ? 10.702 -7.308 3.203 1.00 94.00 88 THR A N 1
ATOM 645 C CA . THR A 1 88 ? 9.870 -8.280 2.472 1.00 94.00 88 THR A CA 1
ATOM 646 C C . THR A 1 88 ? 10.077 -8.157 0.962 1.00 94.00 88 THR A C 1
ATOM 648 O O . THR A 1 88 ? 10.099 -9.171 0.280 1.00 94.00 88 THR A O 1
ATOM 651 N N . LEU A 1 89 ? 10.284 -6.943 0.447 1.00 92.50 89 LEU A N 1
ATOM 652 C CA . LEU A 1 89 ? 10.472 -6.662 -0.981 1.00 92.50 89 LEU A CA 1
ATOM 653 C C . LEU A 1 89 ? 11.934 -6.755 -1.455 1.00 92.50 89 LEU A C 1
ATOM 655 O O . LEU A 1 89 ? 12.212 -6.481 -2.617 1.00 92.50 89 LEU A O 1
ATOM 659 N N . ASN A 1 90 ? 12.869 -7.116 -0.569 1.00 92.31 90 ASN A N 1
ATOM 660 C CA . ASN A 1 90 ? 14.312 -7.109 -0.830 1.00 92.31 90 ASN A CA 1
ATOM 661 C C . ASN A 1 90 ? 14.853 -5.740 -1.312 1.00 92.31 90 ASN A C 1
ATOM 663 O O . ASN A 1 90 ? 15.779 -5.662 -2.121 1.00 92.31 90 ASN A O 1
ATOM 667 N N . ILE A 1 91 ? 14.269 -4.646 -0.811 1.00 93.12 91 ILE A N 1
ATOM 668 C CA . ILE A 1 91 ? 14.681 -3.272 -1.130 1.00 93.12 91 ILE A CA 1
ATOM 669 C C . ILE A 1 91 ? 15.691 -2.792 -0.088 1.00 93.12 91 ILE A C 1
ATOM 671 O O . ILE A 1 91 ? 15.459 -2.904 1.117 1.00 93.12 91 ILE A O 1
ATOM 675 N N . LYS A 1 92 ? 16.806 -2.226 -0.557 1.00 91.44 92 LYS A N 1
ATOM 676 C CA . LYS A 1 92 ? 17.867 -1.688 0.304 1.00 91.44 92 LYS A CA 1
ATOM 677 C C . LYS A 1 92 ? 17.462 -0.368 0.972 1.00 91.44 92 LYS A C 1
ATOM 679 O O . LYS A 1 92 ? 16.463 0.257 0.616 1.00 91.44 92 LYS A O 1
ATOM 684 N N . ASN A 1 93 ? 18.249 0.079 1.947 1.00 89.50 93 ASN A N 1
ATOM 685 C CA . ASN A 1 93 ? 17.936 1.268 2.744 1.00 89.50 93 ASN A CA 1
ATOM 686 C C . ASN A 1 93 ? 17.858 2.553 1.911 1.00 89.50 93 ASN A C 1
ATOM 688 O O . ASN A 1 93 ? 17.044 3.411 2.232 1.00 89.50 93 ASN A O 1
ATOM 692 N N . GLU A 1 94 ? 18.613 2.644 0.817 1.00 91.25 94 GLU A N 1
ATOM 693 C CA . GLU A 1 94 ? 18.624 3.781 -0.113 1.00 91.25 94 GLU A CA 1
ATOM 694 C C . GLU A 1 94 ? 17.298 3.955 -0.874 1.00 91.25 94 GLU A C 1
ATOM 696 O O . GLU A 1 94 ? 17.070 5.000 -1.478 1.00 91.25 94 GLU A O 1
ATOM 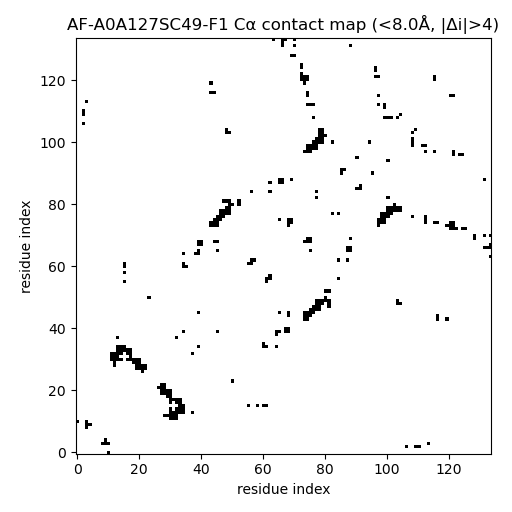701 N N . GLY A 1 95 ? 16.418 2.949 -0.825 1.00 92.75 95 GLY A N 1
ATOM 702 C CA . GLY A 1 95 ? 15.117 2.962 -1.487 1.00 92.75 95 GLY A CA 1
ATOM 703 C C . GLY A 1 95 ? 15.180 2.504 -2.941 1.00 92.75 95 GLY A C 1
ATOM 704 O O . GLY A 1 95 ? 16.193 1.997 -3.430 1.00 92.75 95 GLY A O 1
ATOM 705 N N . GLU A 1 96 ? 14.050 2.630 -3.629 1.00 94.75 96 GLU A N 1
ATOM 706 C CA . GLU A 1 96 ? 13.900 2.224 -5.022 1.00 94.75 96 GLU A CA 1
ATOM 707 C C . GLU A 1 96 ? 12.824 3.060 -5.726 1.00 94.75 96 GLU A C 1
ATOM 709 O O . GLU A 1 96 ? 11.784 3.366 -5.146 1.00 94.75 96 GLU A O 1
ATOM 714 N N . GLU A 1 97 ? 13.034 3.371 -7.008 1.00 95.94 97 GLU A N 1
ATOM 715 C CA . GLU A 1 97 ? 11.990 3.958 -7.849 1.00 95.94 97 GLU A CA 1
ATOM 716 C C . GLU A 1 97 ? 10.683 3.138 -7.788 1.00 95.94 97 GLU A C 1
ATOM 718 O O . GLU A 1 97 ? 10.656 1.903 -7.855 1.00 95.94 97 GLU A O 1
ATOM 723 N N . GLY A 1 98 ? 9.563 3.844 -7.640 1.00 97.56 98 GLY A N 1
ATOM 724 C CA . GLY A 1 98 ? 8.249 3.222 -7.529 1.00 97.56 98 GLY A CA 1
ATOM 725 C C . GLY A 1 98 ? 7.903 2.674 -6.144 1.00 97.56 98 GLY A C 1
ATOM 726 O O . GLY A 1 98 ? 6.814 2.109 -5.990 1.00 97.56 98 GLY A O 1
ATOM 727 N N . VAL A 1 99 ? 8.798 2.806 -5.158 1.00 98.25 99 VAL A N 1
ATOM 728 C CA . VAL A 1 99 ? 8.488 2.633 -3.734 1.00 98.25 99 VAL A CA 1
ATOM 729 C C . VAL A 1 99 ? 8.687 3.969 -3.025 1.00 98.25 99 VAL A C 1
ATOM 731 O O . VAL A 1 99 ? 9.805 4.436 -2.843 1.00 98.25 99 VAL A O 1
ATOM 734 N N . VAL A 1 100 ? 7.579 4.612 -2.667 1.00 98.50 100 VAL A N 1
ATOM 735 C CA . VAL A 1 100 ? 7.569 5.907 -1.979 1.00 98.50 100 VAL A CA 1
ATOM 736 C C . VAL A 1 100 ? 7.724 5.675 -0.484 1.00 98.50 100 VAL A C 1
ATOM 738 O O . VAL A 1 100 ? 7.013 4.857 0.098 1.00 98.50 100 VAL A O 1
ATOM 741 N N . GLU A 1 101 ? 8.626 6.412 0.149 1.00 98.00 101 GLU A N 1
ATOM 742 C CA . GLU A 1 101 ? 8.938 6.271 1.567 1.00 98.00 101 GLU A CA 1
ATOM 743 C C . GLU A 1 101 ? 9.046 7.645 2.221 1.00 98.00 101 GLU A C 1
ATOM 745 O O . GLU A 1 101 ? 9.662 8.550 1.663 1.00 98.00 101 GLU A O 1
ATOM 750 N N . ALA A 1 102 ? 8.472 7.799 3.412 1.00 97.88 102 ALA A N 1
ATOM 751 C CA . ALA A 1 102 ? 8.604 9.009 4.222 1.00 97.88 102 ALA A CA 1
ATOM 752 C C . ALA A 1 102 ? 8.321 8.699 5.699 1.00 97.88 102 ALA A C 1
ATOM 754 O O . ALA A 1 102 ? 7.755 7.652 6.022 1.00 97.88 102 ALA A O 1
ATOM 755 N N . ASP A 1 103 ? 8.678 9.611 6.605 1.00 97.44 103 ASP A N 1
ATOM 756 C CA . ASP A 1 103 ? 8.333 9.485 8.030 1.00 97.44 103 ASP A CA 1
ATOM 757 C C . ASP A 1 103 ? 6.819 9.606 8.272 1.00 97.44 103 ASP A C 1
ATOM 759 O O . ASP A 1 103 ? 6.287 9.004 9.204 1.00 97.44 103 ASP A O 1
ATOM 763 N N . SER A 1 104 ? 6.104 10.324 7.401 1.00 96.56 104 SER A N 1
ATOM 764 C CA . SER A 1 104 ? 4.648 10.466 7.438 1.00 96.56 104 SER A CA 1
ATOM 765 C C . SER A 1 104 ? 4.058 10.563 6.026 1.00 96.56 104 SER A C 1
ATOM 767 O O . SER A 1 104 ? 4.770 10.848 5.067 1.00 96.56 104 SER A O 1
ATOM 769 N N . ALA A 1 105 ? 2.754 10.311 5.886 1.00 96.81 105 ALA A N 1
ATOM 770 C CA . ALA A 1 105 ? 2.049 10.397 4.605 1.00 96.81 105 ALA A CA 1
ATOM 771 C C . ALA A 1 105 ? 1.597 11.840 4.303 1.00 96.81 105 ALA A C 1
ATOM 773 O O . ALA A 1 105 ? 0.399 12.134 4.270 1.00 96.81 105 ALA A O 1
ATOM 774 N N . ASP A 1 106 ? 2.562 12.742 4.140 1.00 97.00 106 ASP A N 1
ATOM 775 C CA . ASP A 1 106 ? 2.333 14.159 3.856 1.00 97.00 106 ASP A CA 1
ATOM 776 C C . ASP A 1 106 ? 1.982 14.442 2.378 1.00 97.00 106 ASP A C 1
ATOM 778 O O . ASP A 1 106 ? 1.749 13.537 1.570 1.00 97.00 106 ASP A O 1
ATOM 782 N N . ALA A 1 107 ? 1.900 15.727 2.021 1.00 96.94 107 ALA A N 1
ATOM 783 C CA . ALA A 1 107 ? 1.567 16.151 0.664 1.00 96.94 107 ALA A CA 1
ATOM 784 C C . ALA A 1 107 ? 2.593 15.661 -0.373 1.00 96.94 107 ALA A C 1
ATOM 786 O O . ALA A 1 107 ? 2.195 15.139 -1.411 1.00 96.94 107 ALA A O 1
ATOM 787 N N . GLN A 1 108 ? 3.893 15.753 -0.078 1.00 97.81 108 GLN A N 1
ATOM 788 C CA . GLN A 1 108 ? 4.946 15.338 -1.006 1.00 97.81 108 GLN A CA 1
ATOM 789 C C . GLN A 1 108 ? 4.938 13.820 -1.222 1.00 97.81 108 GLN A C 1
ATOM 791 O O . GLN A 1 108 ? 5.091 13.350 -2.355 1.00 97.81 108 GLN A O 1
ATOM 796 N N . PHE A 1 109 ? 4.713 13.047 -0.158 1.00 98.44 109 PHE A N 1
ATOM 797 C CA . PHE A 1 109 ? 4.522 11.601 -0.233 1.00 98.44 109 PHE A CA 1
ATOM 798 C C . PHE A 1 109 ? 3.356 11.244 -1.164 1.00 98.44 109 PHE A C 1
ATOM 800 O O . PHE A 1 109 ? 3.500 10.419 -2.072 1.00 98.44 109 PHE A O 1
ATOM 807 N N . MET A 1 110 ? 2.207 11.898 -0.979 1.00 98.44 110 MET A N 1
ATOM 808 C CA . MET A 1 110 ? 1.022 11.648 -1.798 1.00 98.44 110 MET A CA 1
ATOM 809 C C . MET A 1 110 ? 1.203 12.100 -3.250 1.00 98.44 110 MET A C 1
ATOM 811 O O . MET A 1 110 ? 0.790 11.372 -4.152 1.00 98.44 110 MET A O 1
ATOM 815 N N . ASP A 1 111 ? 1.842 13.242 -3.498 1.00 98.25 111 ASP A N 1
ATOM 816 C CA . ASP A 1 111 ? 2.109 13.747 -4.851 1.00 98.25 111 ASP A CA 1
ATOM 817 C C . ASP A 1 111 ? 3.059 12.824 -5.621 1.00 98.25 111 ASP A C 1
ATOM 819 O O . ASP A 1 111 ? 2.832 12.531 -6.800 1.00 98.25 111 ASP A O 1
ATOM 823 N N . THR A 1 112 ? 4.081 12.294 -4.945 1.00 98.44 112 THR A N 1
ATOM 824 C CA . THR A 1 112 ? 5.014 11.322 -5.532 1.00 98.44 112 THR A CA 1
ATOM 825 C C . THR A 1 112 ? 4.282 10.036 -5.912 1.00 98.44 112 THR A C 1
ATOM 827 O O . THR A 1 112 ? 4.419 9.552 -7.036 1.00 98.44 112 THR A O 1
ATOM 830 N N . LEU A 1 113 ? 3.447 9.503 -5.013 1.00 98.69 113 LEU A N 1
ATOM 831 C CA . LEU A 1 113 ? 2.637 8.320 -5.300 1.00 98.69 113 LEU A CA 1
ATOM 832 C C . LEU A 1 113 ? 1.683 8.556 -6.476 1.00 98.69 113 LEU A C 1
ATOM 834 O O . LEU A 1 113 ? 1.618 7.735 -7.388 1.00 98.69 113 LEU A O 1
ATOM 838 N N . LEU A 1 114 ? 0.951 9.669 -6.473 1.00 98.62 114 LEU A N 1
ATOM 839 C CA . LEU A 1 114 ? -0.004 9.993 -7.532 1.00 98.62 114 LEU A CA 1
ATOM 840 C C . LEU A 1 114 ? 0.694 10.149 -8.887 1.00 98.62 114 LEU A C 1
ATOM 842 O O . LEU A 1 114 ? 0.169 9.676 -9.891 1.00 98.62 114 LEU A O 1
ATOM 846 N N . THR A 1 115 ? 1.895 10.727 -8.912 1.00 98.50 115 THR A N 1
ATOM 847 C CA . THR A 1 115 ? 2.729 10.807 -10.122 1.00 98.50 115 THR A CA 1
ATOM 848 C C . THR A 1 115 ? 3.117 9.419 -10.636 1.00 98.50 115 THR A C 1
ATOM 850 O O . THR A 1 115 ? 3.042 9.156 -11.831 1.00 98.50 115 THR A O 1
ATOM 853 N N . LEU A 1 116 ? 3.469 8.484 -9.752 1.00 98.69 116 LEU A N 1
ATOM 854 C CA . LEU A 1 116 ? 3.744 7.101 -10.159 1.00 98.69 116 LEU A CA 1
ATOM 855 C C . LEU A 1 116 ? 2.486 6.392 -10.682 1.00 98.69 116 LEU A C 1
ATOM 857 O O . LEU A 1 116 ? 2.568 5.600 -11.619 1.00 98.69 116 LEU A O 1
ATOM 861 N N . MET A 1 117 ? 1.316 6.682 -10.107 1.00 98.62 117 MET A N 1
ATOM 862 C CA . MET A 1 117 ? 0.045 6.117 -10.569 1.00 98.62 117 MET A CA 1
ATOM 863 C C . MET A 1 117 ? -0.335 6.598 -11.976 1.00 98.62 117 MET A C 1
ATOM 865 O O . MET A 1 117 ? -0.894 5.811 -12.739 1.00 98.62 117 MET A O 1
ATOM 869 N N . THR A 1 118 ? -0.010 7.838 -12.368 1.00 98.19 118 THR A N 1
ATOM 870 C CA . THR A 1 118 ? -0.275 8.312 -13.744 1.00 98.19 118 THR A CA 1
ATOM 871 C C . THR A 1 118 ? 0.601 7.619 -14.786 1.00 98.19 118 THR A C 1
ATOM 873 O O . THR A 1 118 ? 0.168 7.454 -15.924 1.00 98.19 118 THR A O 1
ATOM 876 N N . ALA A 1 119 ? 1.783 7.131 -14.398 1.00 98.06 119 ALA A N 1
ATOM 877 C CA . ALA A 1 119 ? 2.623 6.273 -15.236 1.00 98.06 119 ALA A CA 1
ATOM 878 C C . ALA A 1 119 ? 2.097 4.824 -15.353 1.00 98.06 119 ALA A C 1
ATOM 880 O O . ALA A 1 119 ? 2.693 4.005 -16.057 1.00 98.06 119 ALA A O 1
ATOM 881 N N . HIS A 1 120 ? 0.974 4.512 -14.692 1.00 98.12 120 HIS A N 1
ATOM 882 C CA . HIS A 1 120 ? 0.300 3.214 -14.597 1.00 98.12 120 HIS A CA 1
ATOM 883 C C . HIS A 1 120 ? 1.098 2.127 -13.861 1.00 98.12 120 HIS A C 1
ATOM 885 O O . HIS A 1 120 ? 0.565 1.492 -12.951 1.00 98.12 120 HIS A O 1
ATOM 891 N N . ARG A 1 121 ? 2.361 1.899 -14.237 1.00 98.69 121 ARG A N 1
ATOM 892 C CA . ARG A 1 121 ? 3.269 0.904 -13.648 1.00 98.69 121 ARG A CA 1
ATOM 893 C C . ARG A 1 121 ? 4.700 1.429 -13.578 1.00 98.69 121 ARG A C 1
ATOM 895 O O . ARG A 1 121 ? 5.096 2.328 -14.312 1.00 98.69 121 ARG A O 1
ATOM 902 N N . VAL A 1 122 ? 5.498 0.796 -12.726 1.00 98.44 122 VAL A N 1
ATOM 903 C CA . VAL A 1 122 ? 6.925 1.069 -12.521 1.00 98.44 122 VAL A CA 1
ATOM 904 C C . VAL A 1 122 ? 7.743 0.148 -13.428 1.00 98.44 122 VAL A C 1
ATOM 906 O O . VAL A 1 122 ? 8.226 -0.905 -13.011 1.00 98.44 122 VAL A O 1
ATOM 909 N N . TRP A 1 123 ? 7.861 0.508 -14.704 1.00 97.88 123 TRP A N 1
ATOM 910 C CA . TRP A 1 123 ? 8.482 -0.351 -15.723 1.00 97.88 123 TRP A CA 1
ATOM 911 C C . TRP A 1 123 ? 9.969 -0.631 -15.478 1.00 97.88 123 TRP A C 1
ATOM 913 O O . TRP A 1 123 ? 10.446 -1.716 -15.807 1.00 97.88 123 TRP A O 1
ATOM 923 N N . SER A 1 124 ? 10.689 0.293 -14.835 1.00 96.31 124 SER A N 1
ATOM 924 C CA . SER A 1 124 ? 12.101 0.125 -14.458 1.00 96.31 124 SER A CA 1
ATOM 925 C C . SER A 1 124 ? 12.342 -1.054 -13.505 1.00 96.31 124 SER A C 1
ATOM 927 O O . SER A 1 124 ? 13.455 -1.576 -13.428 1.00 96.31 124 SER A O 1
ATOM 929 N N . ARG A 1 125 ? 11.295 -1.541 -12.827 1.00 96.44 125 ARG A N 1
ATOM 930 C CA . ARG A 1 125 ? 11.344 -2.709 -11.939 1.00 96.44 125 ARG A CA 1
ATOM 931 C C . ARG A 1 125 ? 11.286 -4.049 -12.681 1.00 96.44 125 ARG A C 1
ATOM 933 O O . ARG A 1 125 ? 11.595 -5.072 -12.077 1.00 96.44 125 ARG A O 1
ATOM 940 N N . ALA A 1 126 ? 10.944 -4.085 -13.972 1.00 94.31 126 ALA A N 1
ATOM 941 C CA . ALA A 1 126 ? 10.730 -5.335 -14.713 1.00 94.31 126 ALA A CA 1
ATOM 942 C C . ALA A 1 126 ? 11.921 -6.315 -14.650 1.00 94.31 126 ALA A C 1
ATOM 944 O O . ALA A 1 126 ? 11.711 -7.517 -14.565 1.00 94.31 126 ALA A O 1
ATOM 945 N N . GLY A 1 127 ? 13.163 -5.824 -14.596 1.00 93.50 127 GLY A N 1
ATOM 946 C CA . GLY A 1 127 ? 14.353 -6.678 -14.458 1.00 93.50 127 GLY A CA 1
ATOM 947 C C . GLY A 1 127 ? 14.594 -7.260 -13.056 1.00 93.50 127 GLY A C 1
ATOM 948 O O . GLY A 1 127 ? 15.537 -8.019 -12.870 1.00 93.50 127 GLY A O 1
ATOM 949 N N . LYS A 1 128 ? 13.791 -6.892 -12.051 1.00 91.75 128 LYS A N 1
ATOM 950 C CA . LYS A 1 128 ? 13.965 -7.321 -10.649 1.00 91.75 128 LYS A CA 1
ATOM 951 C C . LYS A 1 128 ? 12.928 -8.349 -10.203 1.00 91.75 128 LYS A C 1
ATOM 953 O O . LYS A 1 128 ? 13.184 -9.115 -9.274 1.00 91.75 128 LYS A O 1
ATOM 958 N N . ILE A 1 129 ? 11.769 -8.385 -10.867 1.00 92.75 129 ILE A N 1
ATOM 959 C CA . ILE A 1 129 ? 10.615 -9.179 -10.422 1.00 92.75 129 ILE A CA 1
ATOM 960 C C . ILE A 1 129 ? 10.822 -10.694 -10.540 1.00 92.75 129 ILE A C 1
ATOM 962 O O . ILE A 1 129 ? 10.121 -11.442 -9.869 1.00 92.75 129 ILE A O 1
ATOM 966 N N . GLU A 1 130 ? 11.788 -11.157 -11.340 1.00 89.75 130 GLU A N 1
ATOM 967 C CA . GLU A 1 130 ? 12.073 -12.591 -11.520 1.00 89.75 130 GLU A CA 1
ATOM 968 C C . GLU A 1 130 ? 12.534 -13.279 -10.228 1.00 89.75 130 GLU A C 1
ATOM 970 O O . GLU A 1 130 ? 12.334 -14.478 -10.055 1.00 89.75 130 GLU A O 1
ATOM 975 N N . THR A 1 131 ? 13.120 -12.518 -9.300 1.00 86.88 131 THR A N 1
ATOM 976 C CA . THR A 1 131 ? 13.610 -13.042 -8.015 1.00 86.88 131 THR A CA 1
ATOM 977 C C . THR A 1 131 ? 12.573 -12.965 -6.893 1.00 86.88 131 THR A C 1
ATOM 979 O O . THR A 1 131 ? 12.845 -13.404 -5.777 1.00 86.88 131 THR A O 1
ATOM 982 N N . ILE A 1 132 ? 11.386 -12.417 -7.168 1.00 89.25 132 ILE A N 1
ATOM 983 C CA . ILE A 1 132 ? 10.331 -12.206 -6.175 1.00 89.25 132 ILE A CA 1
ATOM 984 C C . ILE A 1 132 ? 9.459 -13.469 -6.081 1.00 89.25 132 ILE A C 1
ATOM 986 O O . ILE A 1 132 ? 8.773 -13.799 -7.052 1.00 89.25 132 ILE A O 1
ATOM 990 N N . PRO A 1 133 ? 9.443 -14.176 -4.932 1.00 88.75 133 PRO A N 1
ATOM 991 C CA . PRO A 1 133 ? 8.697 -15.421 -4.761 1.00 88.75 133 PRO A CA 1
ATOM 992 C C . PRO A 1 133 ? 7.221 -15.134 -4.438 1.00 88.75 133 PRO A C 1
ATOM 994 O O . PRO A 1 133 ? 6.768 -15.314 -3.307 1.00 88.75 133 PRO A O 1
ATOM 997 N N . ALA A 1 134 ? 6.491 -14.650 -5.440 1.00 86.62 134 ALA A N 1
ATOM 998 C C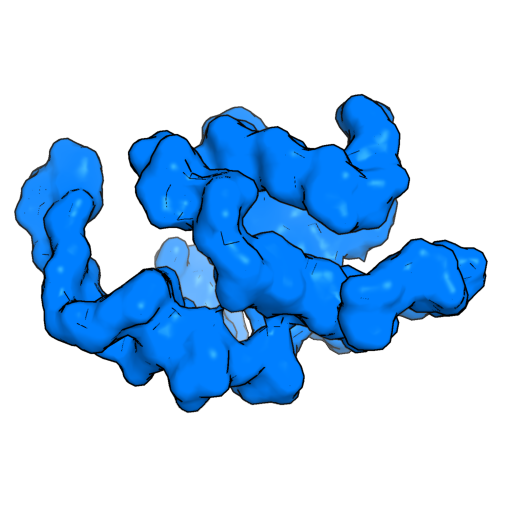A . ALA A 1 134 ? 5.048 -14.406 -5.422 1.00 86.62 134 ALA A CA 1
ATOM 999 C C . ALA A 1 134 ? 4.411 -14.776 -6.761 1.00 86.62 134 ALA A C 1
ATOM 1001 O O . ALA A 1 134 ? 5.163 -15.210 -7.663 1.00 86.62 134 ALA A O 1
#